Protein AF-A0A2H9LKX8-F1 (afdb_monomer)

Secondary structure (DSSP, 8-state):
--------HHHHHHHHHHHTTS-HHHHHHHHHHHHHHHHHHHHHHHHHHHHHHHS--HHHHHHHHTTT---SSHHHHHHHHHHHHHHHHHHHHHHHHHHHHHHHHT-

Radius of gyration: 19.93 Å; Cα contacts (8 Å, |Δi|>4): 52; chains: 1; bounding box: 42×30×56 Å

Foldseek 3Di:
DDDDDDDPPVVVVVLVVVCVPPDSVVVVLVVLLVVLVVLLVVLVVLQVVLCVLLVAGLVRCCVQPVVVNQDDDPSSVVSNVSSVVNVVSVVVSVVSVVVNVVSVVVD

Mean predicted aligned error: 5.41 Å

Sequence (107 aa):
MTTTIVVPERLKNVLRRLAKGRSLEQCLIEELRGGLKAKASFYRKLLLEYEGKYGMGYEEAAKRFEKGRVGDSYA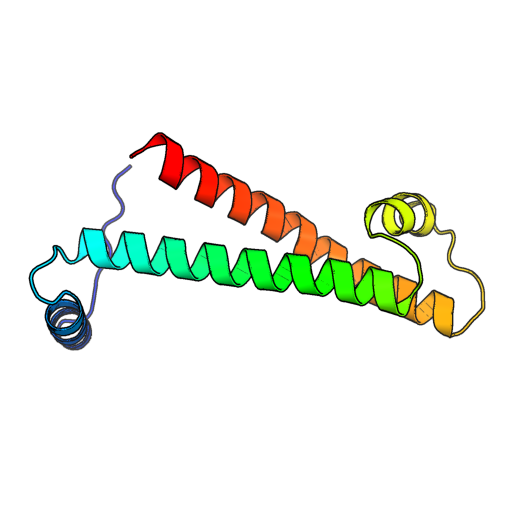EHEAYLDFLFLKGVVKELDEIEEALRTFEEHK

Solvent-accessible surface area (backbone atoms only — not comparable to full-atom values): 6268 Å² total; per-residue (Å²): 137,86,81,86,82,88,68,57,69,71,56,48,57,53,48,52,62,72,31,73,87,53,53,66,65,59,46,51,52,50,51,51,52,49,52,44,52,53,51,45,53,51,49,55,48,52,51,51,51,45,20,71,74,68,77,44,46,66,70,58,46,48,71,36,48,77,71,68,61,65,61,95,48,68,70,41,48,51,51,50,54,54,47,61,57,44,55,57,48,52,59,51,40,54,56,43,52,51,55,53,50,54,61,61,78,75,109

Nearest PDB structures (foldseek):
  1ujw-assembly1_B  TM=5.240E-01  e=5.562E+00  Escherichia coli
  1bg1-assembly1_A  TM=5.503E-01  e=6.600E+00  Mus musculus
  1g73-assembly2_B  TM=2.752E-01  e=2.108E+00  Homo sapiens
  5y05-assembly1_A  TM=2.689E-01  e=9.294E+00  Mycolicibacterium smegmatis MC2 155

Structure (mmCIF, N/CA/C/O backbone):
data_AF-A0A2H9LKX8-F1
#
_entry.id   AF-A0A2H9LKX8-F1
#
loop_
_atom_site.group_PDB
_atom_site.id
_atom_site.type_symbol
_atom_site.label_atom_id
_atom_site.label_alt_id
_atom_site.label_comp_id
_atom_site.label_asym_id
_atom_site.label_entity_id
_ato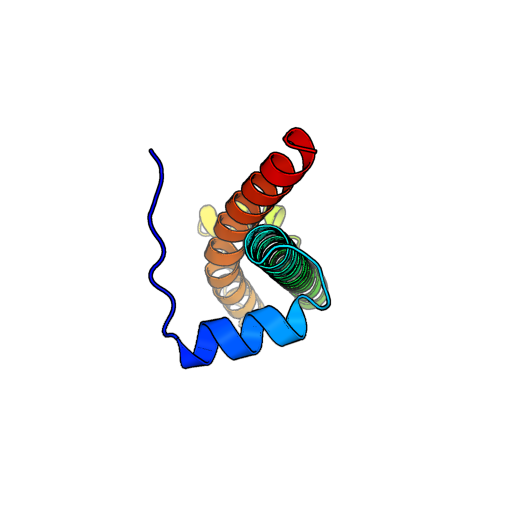m_site.label_seq_id
_atom_site.pdbx_PDB_ins_code
_atom_site.Cartn_x
_atom_site.Cartn_y
_atom_site.Cartn_z
_atom_site.occupancy
_atom_site.B_iso_or_equiv
_atom_site.auth_seq_id
_atom_site.auth_comp_id
_atom_site.auth_asym_id
_atom_site.auth_atom_id
_atom_site.pdbx_PDB_model_num
ATOM 1 N N . MET A 1 1 ? -23.611 11.044 6.063 1.00 49.06 1 MET A N 1
ATOM 2 C CA . MET A 1 1 ? -24.460 9.850 6.279 1.00 49.06 1 MET A CA 1
ATOM 3 C C . MET A 1 1 ? -23.799 8.989 7.341 1.00 49.06 1 MET A C 1
ATOM 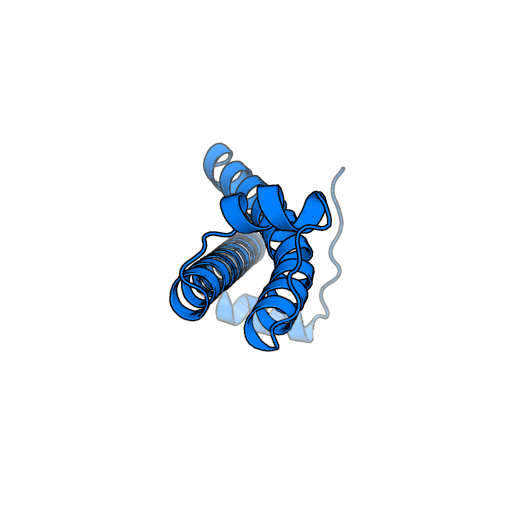5 O O . MET A 1 1 ? -22.586 8.849 7.292 1.00 49.06 1 MET A O 1
ATOM 9 N N . THR A 1 2 ? -24.552 8.458 8.302 1.00 64.38 2 THR A N 1
ATOM 10 C CA . THR A 1 2 ? -24.048 7.499 9.296 1.00 64.38 2 THR A CA 1
ATOM 11 C C . THR A 1 2 ? -24.343 6.078 8.824 1.00 64.38 2 THR A C 1
ATOM 13 O O . THR A 1 2 ? -25.491 5.739 8.547 1.00 64.38 2 THR A O 1
ATOM 16 N N . THR A 1 3 ? -23.308 5.247 8.714 1.00 79.12 3 THR A N 1
ATOM 17 C CA . THR A 1 3 ? -23.450 3.832 8.343 1.00 79.12 3 THR A CA 1
ATOM 18 C C . THR A 1 3 ? -23.565 2.987 9.607 1.00 79.12 3 THR A C 1
ATOM 20 O O . THR A 1 3 ? -22.692 3.041 10.472 1.00 79.12 3 THR A O 1
ATOM 23 N N . THR A 1 4 ? -24.625 2.186 9.729 1.00 81.75 4 THR A N 1
ATOM 24 C CA . THR A 1 4 ? -24.774 1.233 10.839 1.00 81.75 4 THR A CA 1
ATOM 25 C C . THR A 1 4 ? -24.042 -0.066 10.515 1.00 81.75 4 THR A C 1
ATOM 27 O O . THR A 1 4 ? -24.421 -0.783 9.592 1.00 81.75 4 THR A O 1
ATOM 30 N N . ILE A 1 5 ? -23.006 -0.390 11.290 1.00 78.69 5 ILE A N 1
ATOM 31 C CA . ILE A 1 5 ? -22.278 -1.659 11.171 1.00 78.69 5 ILE A CA 1
ATOM 32 C C . ILE A 1 5 ? -22.902 -2.679 12.126 1.00 78.69 5 ILE A C 1
ATOM 34 O O . ILE A 1 5 ? -22.900 -2.488 13.343 1.00 78.69 5 ILE A O 1
ATOM 38 N N . VAL A 1 6 ? -23.417 -3.784 11.583 1.00 84.56 6 VAL A N 1
ATOM 39 C CA . VAL A 1 6 ? -23.953 -4.894 12.381 1.00 84.56 6 VAL A CA 1
ATOM 40 C C . VAL A 1 6 ? -22.835 -5.892 12.668 1.00 84.56 6 VAL A C 1
ATOM 42 O O . VAL A 1 6 ? -22.315 -6.541 11.764 1.00 84.56 6 VAL A O 1
ATOM 45 N N . VAL A 1 7 ? -22.470 -6.024 13.943 1.00 82.06 7 VAL A N 1
ATOM 46 C CA . VAL A 1 7 ? -21.431 -6.953 14.407 1.00 82.06 7 VAL A CA 1
ATOM 47 C C . VAL A 1 7 ? -22.095 -8.132 15.128 1.00 82.06 7 VAL A C 1
ATOM 49 O O . VAL A 1 7 ? -22.835 -7.895 16.085 1.00 82.06 7 VAL A O 1
ATOM 52 N N . PRO A 1 8 ? -21.825 -9.395 14.740 1.00 91.50 8 PRO A N 1
ATOM 53 C CA . PRO A 1 8 ? -22.335 -10.563 15.455 1.00 91.50 8 PRO A CA 1
ATOM 54 C C . PRO A 1 8 ? -21.966 -10.533 16.942 1.00 91.50 8 PRO A C 1
ATOM 56 O O . PRO A 1 8 ? -20.831 -10.207 17.294 1.00 91.50 8 PRO A O 1
ATOM 59 N N . GLU A 1 9 ? -22.882 -10.942 17.824 1.00 89.94 9 GLU A N 1
ATOM 60 C CA . GLU A 1 9 ? -22.705 -10.795 19.280 1.00 89.94 9 GLU A CA 1
ATOM 61 C C . GLU A 1 9 ? -21.432 -11.492 19.796 1.00 89.94 9 GLU A C 1
ATOM 63 O O . GLU A 1 9 ? -20.705 -10.966 20.642 1.00 89.94 9 GLU A O 1
ATOM 68 N N . ARG A 1 10 ? -21.084 -12.646 19.211 1.00 92.19 10 ARG A N 1
ATOM 69 C CA . ARG A 1 10 ? -19.833 -13.352 19.525 1.00 92.19 10 ARG A CA 1
ATOM 70 C C . ARG A 1 10 ? -18.598 -12.512 19.191 1.00 92.19 10 ARG A C 1
ATOM 72 O O . ARG A 1 10 ? -17.674 -12.456 20.000 1.00 92.19 10 ARG A O 1
ATOM 79 N N . LEU A 1 11 ? -18.583 -11.856 18.031 1.00 87.69 11 LEU A N 1
ATOM 80 C CA . LEU A 1 11 ? -17.480 -10.990 17.611 1.00 87.69 11 LEU A CA 1
ATOM 81 C C . LEU A 1 11 ? -17.422 -9.727 18.479 1.00 87.69 11 LEU A C 1
ATOM 83 O O . LEU A 1 11 ? -16.352 -9.368 18.960 1.00 87.69 11 LEU A O 1
ATOM 87 N N . LYS A 1 12 ? -18.569 -9.118 18.789 1.00 85.12 12 LYS A N 1
ATOM 88 C CA . LYS A 1 12 ? -18.670 -7.966 19.697 1.00 85.12 12 LYS A CA 1
ATOM 89 C C . LYS A 1 12 ? -18.065 -8.256 21.075 1.00 85.12 12 LYS A C 1
ATOM 91 O O . LYS A 1 12 ? -17.321 -7.434 21.606 1.00 85.12 12 LYS A O 1
ATOM 96 N N . ASN A 1 13 ? -18.319 -9.441 21.631 1.00 88.31 13 ASN A N 1
ATOM 97 C CA . ASN A 1 13 ? -17.733 -9.868 22.905 1.00 88.31 13 ASN A CA 1
ATOM 98 C C . ASN A 1 13 ? -16.213 -10.061 22.825 1.00 88.31 13 ASN A C 1
ATOM 100 O O . ASN A 1 13 ? -15.499 -9.701 23.760 1.00 88.31 13 ASN A O 1
ATOM 104 N N . VAL A 1 14 ? -15.698 -10.588 21.709 1.00 89.62 14 VAL A N 1
ATOM 105 C CA . VAL A 1 14 ? -14.248 -10.682 21.472 1.00 89.62 14 VAL A CA 1
ATOM 106 C C . VAL A 1 14 ? -13.626 -9.287 21.397 1.00 89.62 14 VAL A C 1
ATOM 108 O O . VAL A 1 14 ? -12.664 -9.018 22.115 1.00 89.62 14 VAL A O 1
ATOM 111 N N . LEU A 1 15 ? -14.206 -8.387 20.600 1.00 85.12 15 LEU A N 1
ATOM 112 C CA . LEU A 1 15 ? -13.692 -7.031 20.415 1.00 85.12 15 LEU A CA 1
ATOM 113 C C . LEU A 1 15 ? -13.727 -6.213 21.714 1.00 85.12 15 LEU A C 1
ATOM 115 O O . LEU A 1 15 ? -12.764 -5.522 22.018 1.00 85.12 15 LEU A O 1
ATOM 119 N N . ARG A 1 16 ? -14.770 -6.353 22.545 1.00 84.38 16 ARG A N 1
ATOM 120 C CA . ARG A 1 16 ? -14.826 -5.723 23.880 1.00 84.38 16 ARG A CA 1
ATOM 121 C C . ARG A 1 16 ? -13.678 -6.161 24.791 1.00 84.38 16 ARG A C 1
ATOM 123 O O . ARG A 1 16 ? -13.133 -5.338 25.521 1.00 84.38 16 ARG A O 1
ATOM 130 N N . ARG A 1 17 ? -13.288 -7.441 24.747 1.00 87.88 17 ARG A N 1
ATOM 131 C CA . ARG A 1 17 ? -12.133 -7.938 25.516 1.00 87.88 17 ARG A CA 1
ATOM 132 C C . ARG A 1 17 ? -10.815 -7.377 24.988 1.00 87.88 17 ARG A C 1
ATOM 134 O O . ARG A 1 17 ? -9.961 -7.004 25.786 1.00 87.88 17 ARG A O 1
ATOM 141 N N . LEU A 1 18 ? -10.665 -7.279 23.666 1.00 84.31 18 LEU A N 1
ATOM 142 C CA . LEU A 1 18 ? -9.496 -6.655 23.032 1.00 84.31 18 LEU A CA 1
ATOM 143 C C . LEU A 1 18 ? -9.413 -5.150 23.317 1.00 84.31 18 LEU A C 1
ATOM 145 O O . LEU A 1 18 ? -8.318 -4.607 23.454 1.00 84.31 18 LEU A O 1
ATOM 149 N N . ALA A 1 19 ? -10.560 -4.490 23.477 1.00 83.38 19 ALA A N 1
ATOM 150 C CA . ALA A 1 19 ? -10.624 -3.064 23.749 1.00 83.38 19 ALA A CA 1
ATOM 151 C C . ALA A 1 19 ? -10.036 -2.671 25.113 1.00 83.38 19 ALA A C 1
ATOM 153 O O . ALA A 1 19 ? -9.603 -1.529 25.266 1.00 83.38 19 ALA A O 1
ATOM 154 N N . LYS A 1 20 ? -9.965 -3.605 26.079 1.00 84.88 20 LYS A N 1
ATOM 155 C CA . LYS A 1 20 ? -9.336 -3.425 27.406 1.00 84.88 20 LYS A CA 1
ATOM 156 C C . LYS A 1 20 ? -9.725 -2.105 28.105 1.00 84.88 20 LYS A C 1
ATOM 158 O O . LYS A 1 20 ? -8.881 -1.444 28.697 1.00 84.88 20 LYS A O 1
ATOM 163 N N . GLY A 1 21 ? -11.001 -1.721 28.025 1.00 80.19 21 GLY A N 1
ATOM 164 C CA . GLY A 1 21 ? -11.532 -0.498 28.650 1.00 80.19 21 GLY A CA 1
ATOM 165 C C . GLY A 1 21 ? -11.694 0.708 27.714 1.00 80.19 21 GLY A C 1
ATOM 166 O O . GLY A 1 21 ? -12.248 1.716 28.139 1.00 80.19 21 GLY A O 1
ATOM 167 N N . ARG A 1 22 ? -11.277 0.609 26.446 1.00 84.06 22 ARG A N 1
ATOM 168 C CA . ARG A 1 22 ? -11.551 1.610 25.396 1.00 84.06 22 ARG A CA 1
ATOM 169 C C . ARG A 1 22 ? -12.926 1.402 24.759 1.00 84.06 22 ARG A C 1
ATOM 171 O O . ARG A 1 22 ? -13.508 0.318 24.876 1.00 84.06 22 ARG A O 1
ATOM 178 N N . SER A 1 23 ? -13.443 2.418 24.062 1.00 86.75 23 SER A N 1
ATOM 179 C CA . SER A 1 23 ? -14.671 2.242 23.280 1.00 86.75 23 SER A CA 1
ATOM 180 C C . SER A 1 23 ? -14.412 1.333 22.072 1.00 86.75 23 SER A C 1
ATOM 182 O O . SER A 1 23 ? -13.315 1.298 21.514 1.00 86.75 23 SER A O 1
ATOM 184 N N . LEU A 1 24 ? -15.433 0.577 21.655 1.00 83.88 24 LEU A N 1
ATOM 185 C CA . LEU A 1 24 ? -15.325 -0.296 20.484 1.00 83.88 24 LEU A CA 1
ATOM 186 C C . LEU A 1 24 ? -14.999 0.507 19.214 1.00 83.88 24 LEU A C 1
ATOM 188 O O . LEU A 1 24 ? -14.225 0.051 18.381 1.00 83.88 24 LEU A O 1
ATOM 192 N N . GLU A 1 25 ? -15.561 1.708 19.102 1.00 84.06 25 GLU A N 1
ATOM 193 C CA . GLU A 1 25 ? -15.316 2.645 18.003 1.00 84.06 25 GLU A CA 1
ATOM 194 C C . GLU A 1 25 ? -13.854 3.091 17.960 1.00 84.06 25 GLU A C 1
ATOM 196 O O . GLU A 1 25 ? -13.233 3.022 16.904 1.00 84.06 25 GLU A O 1
ATOM 201 N N . GLN A 1 26 ? -13.276 3.464 19.109 1.00 83.69 26 GLN A N 1
ATOM 202 C CA . GLN A 1 26 ? -11.858 3.821 19.209 1.00 83.69 26 GLN A CA 1
ATOM 203 C C . GLN A 1 26 ? -10.965 2.667 18.752 1.00 83.69 26 GLN A C 1
ATOM 205 O O . GLN A 1 26 ? -10.049 2.876 17.963 1.00 83.69 26 GLN A O 1
ATOM 210 N N . CYS A 1 27 ? -11.261 1.438 19.185 1.00 86.56 27 CYS A N 1
ATOM 211 C CA . CYS A 1 27 ? -10.501 0.272 18.745 1.00 86.56 27 CYS A CA 1
ATOM 212 C C . CYS A 1 27 ? -10.623 0.032 17.240 1.00 86.56 27 CYS A C 1
ATOM 214 O O . CYS A 1 27 ? -9.616 -0.207 16.590 1.00 86.56 27 CYS A O 1
ATOM 216 N N . LEU A 1 28 ? -11.823 0.129 16.666 1.00 85.75 28 LEU A N 1
ATOM 217 C CA . LEU A 1 28 ? -12.010 -0.054 15.225 1.00 85.75 28 LEU A CA 1
ATOM 218 C C . LEU A 1 28 ? -11.273 1.013 14.406 1.00 85.75 28 LEU A C 1
ATOM 220 O O . LEU A 1 28 ? -10.667 0.680 13.391 1.00 85.75 28 LEU A O 1
ATOM 224 N N . ILE A 1 29 ? -11.286 2.269 14.858 1.00 87.75 29 ILE A N 1
ATOM 225 C CA . ILE A 1 29 ? -10.543 3.367 14.226 1.00 87.75 29 ILE A CA 1
ATOM 226 C C . ILE A 1 29 ? -9.034 3.099 14.267 1.00 87.75 29 ILE A C 1
ATOM 228 O O . ILE A 1 29 ? -8.350 3.257 13.256 1.00 87.75 29 ILE A O 1
ATOM 232 N N . GLU A 1 30 ? -8.502 2.675 15.414 1.00 87.56 30 GLU A N 1
ATOM 233 C CA . GLU A 1 30 ? -7.079 2.362 15.558 1.00 87.56 30 GLU A CA 1
ATOM 234 C C . GLU A 1 30 ? -6.648 1.170 14.700 1.00 87.56 30 GLU A C 1
ATOM 236 O O . GLU A 1 30 ? -5.621 1.258 14.028 1.00 87.56 30 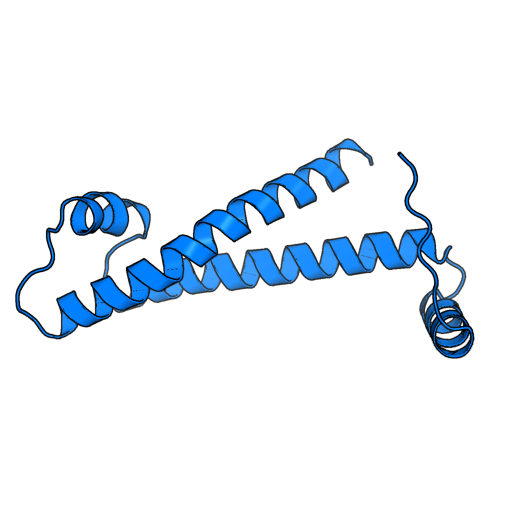GLU A O 1
ATOM 241 N N . GLU A 1 31 ? -7.429 0.086 14.687 1.00 89.19 31 GLU A N 1
ATOM 242 C CA . GLU A 1 31 ? -7.156 -1.098 13.865 1.00 89.19 31 GLU A CA 1
ATOM 243 C C . GLU A 1 31 ? -7.213 -0.757 12.372 1.00 89.19 31 GLU A C 1
ATOM 245 O O . GLU A 1 31 ? -6.325 -1.144 11.612 1.00 89.19 31 GLU A O 1
ATOM 250 N N . LEU A 1 32 ? -8.201 0.040 11.946 1.00 91.62 32 LEU A N 1
ATOM 251 C CA . LEU A 1 32 ? -8.296 0.520 10.568 1.00 91.62 32 LEU A CA 1
ATOM 252 C C . LEU A 1 32 ? -7.075 1.371 10.197 1.00 91.62 32 LEU A C 1
ATOM 254 O O . LEU A 1 32 ? -6.435 1.123 9.175 1.00 91.62 32 LEU A O 1
ATOM 258 N N . ARG A 1 33 ? -6.687 2.326 11.051 1.00 93.31 33 ARG A N 1
ATOM 259 C CA . ARG A 1 33 ? -5.488 3.150 10.840 1.00 93.31 33 ARG A CA 1
ATOM 260 C C . ARG A 1 33 ? -4.216 2.300 10.797 1.00 93.31 33 ARG A C 1
ATOM 262 O O . ARG A 1 33 ? -3.347 2.548 9.963 1.00 93.31 33 ARG A O 1
ATOM 269 N N . GLY A 1 34 ? -4.090 1.314 11.683 1.00 94.44 34 GLY A N 1
ATOM 270 C CA . GLY A 1 34 ? -2.965 0.380 11.723 1.00 94.44 34 GLY A CA 1
ATOM 271 C C . GLY A 1 34 ? -2.863 -0.451 10.446 1.00 94.44 34 GLY A C 1
ATOM 272 O O . GLY A 1 34 ? -1.793 -0.511 9.839 1.00 94.44 34 GLY A O 1
ATOM 273 N N . GLY A 1 35 ? -3.986 -1.010 9.992 1.00 96.44 35 GLY A N 1
ATOM 274 C CA . GLY A 1 35 ? -4.076 -1.767 8.745 1.00 96.44 35 GLY A CA 1
ATOM 275 C C . GLY A 1 35 ? -3.705 -0.933 7.520 1.00 96.44 35 GLY A C 1
ATOM 276 O O . GLY A 1 35 ? -2.890 -1.368 6.707 1.00 96.44 35 GLY A O 1
ATOM 277 N N . LEU A 1 36 ? -4.219 0.297 7.424 1.00 97.50 36 LEU A N 1
ATOM 278 C CA . LEU A 1 36 ? -3.875 1.229 6.346 1.00 97.50 36 LEU A CA 1
ATOM 279 C C . LEU A 1 36 ? -2.378 1.572 6.344 1.00 97.50 36 LEU A C 1
ATOM 281 O O . LEU A 1 36 ? -1.739 1.516 5.296 1.00 97.50 36 LEU A O 1
ATOM 285 N N . LYS A 1 37 ? -1.775 1.842 7.510 1.00 97.38 37 LYS A N 1
ATOM 286 C CA . LYS A 1 37 ? -0.325 2.088 7.617 1.00 97.38 37 LYS A CA 1
ATOM 287 C C . LYS A 1 37 ? 0.509 0.881 7.197 1.00 97.38 37 LYS A C 1
ATOM 289 O O . LYS A 1 37 ? 1.491 1.045 6.474 1.00 97.38 37 LYS A O 1
ATOM 294 N N . ALA A 1 38 ? 0.132 -0.317 7.641 1.00 97.88 38 ALA A N 1
ATOM 295 C CA . ALA A 1 38 ? 0.827 -1.546 7.273 1.00 97.88 38 ALA A CA 1
ATOM 296 C C . ALA A 1 38 ? 0.761 -1.783 5.757 1.00 97.88 38 ALA A C 1
ATOM 298 O O . ALA A 1 38 ? 1.779 -2.079 5.132 1.00 97.88 38 ALA A O 1
ATOM 299 N N . LYS A 1 39 ? -0.414 -1.571 5.156 1.00 97.69 39 LYS A N 1
ATOM 300 C CA . LYS A 1 39 ? -0.620 -1.707 3.714 1.00 97.69 39 LYS A CA 1
ATOM 301 C C . LYS A 1 39 ? 0.168 -0.669 2.910 1.00 97.69 39 LYS A C 1
ATOM 303 O O . LYS A 1 39 ? 0.869 -1.046 1.977 1.00 97.69 39 LYS A O 1
ATOM 308 N N . ALA A 1 40 ? 0.154 0.600 3.326 1.00 98.06 40 ALA A N 1
ATOM 309 C CA . ALA A 1 40 ? 0.976 1.645 2.712 1.00 98.06 40 ALA A CA 1
ATOM 310 C C . ALA A 1 40 ? 2.473 1.306 2.775 1.00 98.06 40 ALA A C 1
ATOM 312 O O . ALA A 1 40 ? 3.193 1.428 1.786 1.00 98.06 40 ALA A O 1
ATOM 313 N N . SER A 1 41 ? 2.949 0.831 3.932 1.00 98.12 41 SER A N 1
ATOM 314 C CA . SER A 1 41 ? 4.342 0.410 4.099 1.00 98.12 41 SER A CA 1
ATOM 315 C C . SER A 1 41 ? 4.706 -0.756 3.181 1.00 98.12 41 SER A C 1
ATOM 317 O O . SER A 1 41 ? 5.799 -0.768 2.619 1.00 98.12 41 SER A O 1
ATOM 319 N N . PHE A 1 42 ? 3.810 -1.732 3.028 1.00 98.00 42 PHE A N 1
ATOM 320 C CA . PHE A 1 42 ? 4.005 -2.858 2.120 1.00 98.00 42 PHE A CA 1
ATOM 321 C C . PHE A 1 42 ? 4.103 -2.387 0.662 1.00 98.00 42 PHE A C 1
ATOM 323 O O . PHE A 1 42 ? 5.041 -2.760 -0.035 1.00 98.00 42 PHE A O 1
ATOM 330 N N . TYR A 1 43 ? 3.210 -1.499 0.222 1.00 98.19 43 TYR A N 1
ATOM 331 C CA . TYR A 1 43 ? 3.221 -0.958 -1.142 1.00 98.19 43 TYR A CA 1
ATO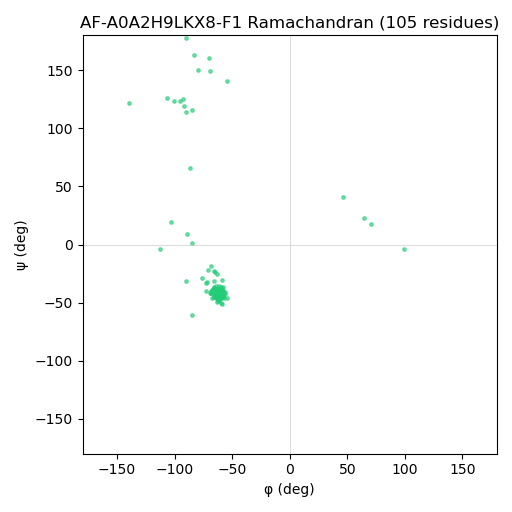M 332 C C . TYR A 1 43 ? 4.464 -0.130 -1.451 1.00 98.19 43 TYR A C 1
ATOM 334 O O . TYR A 1 43 ? 5.082 -0.320 -2.495 1.00 98.19 43 TYR A O 1
ATOM 342 N N . ARG A 1 44 ? 4.917 0.704 -0.511 1.00 97.94 44 ARG A N 1
ATOM 343 C CA . ARG A 1 44 ? 6.198 1.413 -0.648 1.00 97.94 44 ARG A CA 1
ATOM 344 C C . ARG A 1 44 ? 7.379 0.453 -0.770 1.00 97.94 44 ARG A C 1
ATOM 346 O O . ARG A 1 44 ? 8.292 0.710 -1.546 1.00 97.94 44 ARG A O 1
ATOM 353 N N . LYS A 1 45 ? 7.352 -0.674 -0.050 1.00 98.19 45 LYS A N 1
ATOM 354 C CA . LYS A 1 45 ? 8.385 -1.707 -0.177 1.00 98.19 45 LYS A CA 1
ATOM 355 C C . LYS A 1 45 ? 8.390 -2.338 -1.570 1.00 98.19 45 LYS A C 1
ATOM 357 O O . LYS A 1 45 ? 9.466 -2.507 -2.124 1.00 98.19 45 LYS A O 1
ATOM 362 N N . LEU A 1 46 ? 7.223 -2.620 -2.152 1.00 97.88 46 LEU A N 1
ATOM 363 C CA . LEU A 1 46 ? 7.129 -3.146 -3.521 1.00 97.88 46 LEU A CA 1
ATOM 364 C C . LEU A 1 46 ? 7.739 -2.187 -4.554 1.00 97.88 46 LEU A C 1
ATOM 366 O O . LEU A 1 46 ? 8.429 -2.632 -5.467 1.00 97.88 46 LEU A O 1
ATOM 370 N N . LEU A 1 47 ? 7.536 -0.875 -4.390 1.00 97.81 47 LEU A N 1
ATOM 371 C CA . LEU A 1 47 ? 8.148 0.136 -5.262 1.00 97.81 47 LEU A CA 1
ATOM 372 C C . LEU A 1 47 ? 9.681 0.131 -5.154 1.00 97.81 47 LEU A C 1
ATOM 374 O O . LEU A 1 47 ? 10.365 0.172 -6.174 1.00 97.81 47 LEU A O 1
ATOM 378 N N . LEU A 1 48 ? 10.217 0.019 -3.935 1.00 97.69 48 LEU A N 1
ATOM 379 C CA . LEU A 1 48 ? 11.663 -0.082 -3.702 1.00 97.69 48 LEU A CA 1
ATOM 380 C C . LEU A 1 48 ? 12.251 -1.397 -4.228 1.00 97.69 48 LEU A C 1
ATOM 382 O O . LEU A 1 48 ? 13.353 -1.408 -4.768 1.00 97.69 48 LEU A O 1
ATOM 386 N N . GLU A 1 49 ? 11.536 -2.511 -4.074 1.00 97.94 49 GLU A N 1
ATOM 387 C CA . GLU A 1 49 ? 11.953 -3.813 -4.605 1.00 97.94 49 GLU A CA 1
ATOM 388 C C . GLU A 1 49 ? 12.007 -3.795 -6.136 1.00 97.94 49 GLU A C 1
ATOM 390 O O . GLU A 1 49 ? 12.955 -4.320 -6.719 1.00 97.94 49 GLU A O 1
ATOM 395 N N . TYR A 1 50 ? 11.045 -3.139 -6.786 1.00 97.81 50 TYR A N 1
ATOM 396 C CA . TYR A 1 50 ? 11.059 -2.924 -8.230 1.00 97.81 50 TYR A CA 1
ATOM 397 C C . TYR A 1 50 ? 12.254 -2.076 -8.677 1.00 97.81 50 TYR A C 1
ATOM 399 O O . TYR A 1 50 ? 12.986 -2.476 -9.583 1.00 97.81 50 TYR A O 1
ATOM 407 N N . GLU A 1 51 ? 12.497 -0.948 -8.005 1.00 97.75 51 GLU A N 1
ATOM 408 C CA . GLU A 1 51 ? 13.644 -0.084 -8.294 1.00 97.75 51 GLU A CA 1
ATOM 409 C C . GLU A 1 51 ? 14.970 -0.828 -8.105 1.00 97.75 51 GLU A C 1
ATOM 411 O O . GLU A 1 51 ? 15.840 -0.769 -8.971 1.00 97.75 51 GLU A O 1
ATOM 416 N N . GLY A 1 52 ? 15.106 -1.604 -7.028 1.00 97.56 52 GLY A N 1
ATOM 417 C CA . GLY A 1 52 ? 16.291 -2.421 -6.782 1.00 97.56 52 GLY A CA 1
ATOM 418 C C . GLY A 1 52 ? 16.487 -3.542 -7.807 1.00 97.56 52 GLY A C 1
ATOM 419 O O . GLY A 1 52 ? 17.622 -3.830 -8.181 1.00 97.56 52 GLY A O 1
ATOM 420 N N . LYS A 1 53 ? 15.400 -4.167 -8.281 1.00 97.12 53 LYS A N 1
ATOM 421 C CA . LYS A 1 53 ? 15.449 -5.272 -9.253 1.00 97.12 53 LYS A CA 1
ATOM 422 C C . LYS A 1 53 ? 15.813 -4.795 -10.660 1.00 97.12 53 LYS A C 1
ATOM 424 O O . LYS A 1 53 ? 16.574 -5.475 -11.345 1.00 97.12 53 LYS A O 1
ATOM 429 N N . TYR A 1 54 ? 15.280 -3.651 -11.088 1.00 95.62 54 TYR A N 1
ATOM 430 C CA . TYR A 1 54 ? 15.396 -3.181 -12.474 1.00 95.62 54 TYR A CA 1
ATOM 431 C C . TYR A 1 54 ? 16.254 -1.924 -12.650 1.00 95.62 54 TYR A C 1
ATOM 433 O O . TYR A 1 54 ? 16.466 -1.491 -13.782 1.00 95.62 54 TYR A O 1
ATOM 441 N N . GLY A 1 55 ? 16.742 -1.327 -11.560 1.00 95.31 55 GLY A N 1
ATOM 442 C CA . GLY A 1 55 ? 17.500 -0.073 -11.590 1.00 95.31 55 GLY A CA 1
ATOM 443 C C . GLY A 1 55 ? 16.678 1.117 -12.091 1.00 95.31 55 GLY A C 1
ATOM 444 O O . GLY A 1 55 ? 17.248 2.070 -12.613 1.00 95.31 55 GLY A O 1
ATOM 445 N N . MET A 1 56 ? 15.349 1.033 -11.992 1.00 95.19 56 MET A N 1
ATOM 446 C CA . MET A 1 56 ? 14.401 1.981 -12.573 1.00 9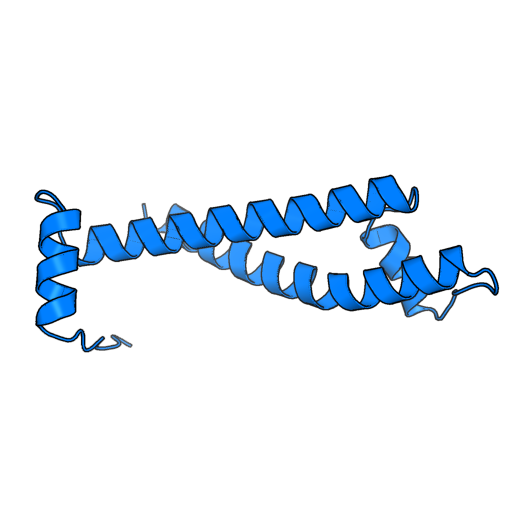5.19 56 MET A CA 1
ATOM 447 C C . MET A 1 56 ? 13.257 2.230 -11.595 1.00 95.19 56 MET A C 1
ATOM 449 O O . MET A 1 56 ? 12.545 1.300 -11.223 1.00 95.19 56 MET A O 1
ATOM 453 N N . GLY A 1 57 ? 13.043 3.487 -11.208 1.00 95.44 57 GLY A N 1
ATOM 454 C CA . GLY A 1 57 ? 11.915 3.861 -10.353 1.00 95.44 57 GLY A CA 1
ATOM 455 C C . GLY A 1 57 ? 10.566 3.762 -11.078 1.00 95.44 57 GLY A C 1
ATOM 456 O O . GLY A 1 57 ? 10.496 3.805 -12.309 1.00 95.44 57 GLY A O 1
ATOM 457 N N . TYR A 1 58 ? 9.464 3.691 -10.324 1.00 96.25 58 TYR A N 1
ATOM 458 C CA . TYR A 1 58 ? 8.116 3.587 -10.904 1.00 96.25 58 TYR A CA 1
ATOM 459 C C . TYR A 1 58 ? 7.772 4.748 -11.852 1.00 96.25 58 TYR A C 1
ATOM 461 O O . TYR A 1 58 ? 7.236 4.517 -12.931 1.00 96.25 58 TYR A O 1
ATOM 469 N N . GLU A 1 59 ? 8.095 5.996 -11.497 1.00 95.56 59 GLU A N 1
ATOM 470 C CA . GLU A 1 59 ? 7.796 7.150 -12.360 1.00 95.56 59 GLU A CA 1
ATOM 471 C C . GLU A 1 59 ? 8.557 7.107 -13.690 1.00 95.56 59 GLU A C 1
ATOM 473 O O . GLU A 1 59 ? 8.046 7.526 -14.732 1.00 95.56 59 GLU A O 1
ATOM 478 N N . GLU A 1 60 ? 9.794 6.612 -13.659 1.00 95.12 60 GLU A N 1
ATOM 479 C CA . GLU A 1 60 ? 10.597 6.408 -14.858 1.00 95.12 60 GLU A CA 1
ATOM 480 C C . GLU A 1 60 ? 9.992 5.298 -15.724 1.00 95.12 60 GLU A C 1
ATOM 482 O O . GLU A 1 60 ? 9.778 5.499 -16.925 1.00 95.12 60 GLU A O 1
ATOM 487 N N . ALA A 1 61 ? 9.620 4.178 -15.098 1.00 95.31 61 ALA A N 1
ATOM 488 C CA . ALA A 1 61 ? 8.922 3.080 -15.752 1.00 95.31 61 ALA A CA 1
ATOM 489 C C . ALA A 1 61 ? 7.605 3.543 -16.388 1.00 95.31 61 ALA A C 1
ATOM 491 O O . ALA A 1 61 ? 7.361 3.241 -17.552 1.00 95.31 61 ALA A O 1
ATOM 492 N N . ALA A 1 62 ? 6.804 4.359 -15.697 1.00 95.88 62 ALA A N 1
ATOM 493 C CA . ALA A 1 62 ? 5.571 4.928 -16.235 1.00 95.88 62 ALA A CA 1
ATOM 494 C C . ALA A 1 62 ? 5.840 5.779 -17.487 1.00 95.88 62 ALA A C 1
ATOM 496 O O . ALA A 1 62 ? 5.270 5.531 -18.550 1.00 95.88 62 ALA A O 1
ATOM 497 N N . LYS A 1 63 ? 6.794 6.720 -17.421 1.00 95.06 63 LYS A N 1
AT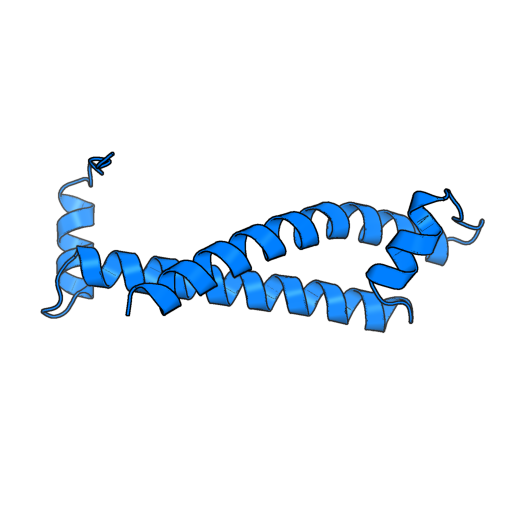OM 498 C CA . LYS A 1 63 ? 7.171 7.571 -18.568 1.00 95.06 63 LYS A CA 1
ATOM 499 C C . LYS A 1 63 ? 7.643 6.766 -19.781 1.00 95.06 63 LYS A C 1
ATOM 501 O O . LYS A 1 63 ? 7.484 7.237 -20.915 1.00 95.06 63 LYS A O 1
ATOM 506 N N . ARG A 1 64 ? 8.257 5.602 -19.554 1.00 94.00 64 ARG A N 1
ATOM 507 C CA . ARG A 1 64 ? 8.787 4.712 -20.590 1.00 94.00 64 ARG A CA 1
ATOM 508 C C . ARG A 1 64 ? 7.708 3.775 -21.139 1.00 94.00 64 ARG A C 1
ATOM 510 O O . ARG A 1 64 ? 7.410 3.812 -22.334 1.00 94.00 64 ARG A O 1
ATOM 517 N N . PHE A 1 65 ? 7.122 2.950 -20.284 1.00 94.81 65 PHE A N 1
ATOM 518 C CA . PHE A 1 65 ? 6.243 1.849 -20.663 1.00 94.81 65 PHE A CA 1
ATOM 519 C C . PHE A 1 65 ? 4.842 2.292 -21.076 1.00 94.81 65 PHE A C 1
ATOM 521 O O . PHE A 1 65 ? 4.263 1.673 -21.964 1.00 94.81 65 PHE A O 1
ATOM 528 N N . GLU A 1 66 ? 4.321 3.407 -20.556 1.00 92.38 66 GLU A N 1
ATOM 529 C CA . GLU A 1 66 ? 3.037 3.948 -21.035 1.00 92.38 66 GLU A CA 1
ATOM 530 C C . GLU A 1 66 ? 3.122 4.486 -22.468 1.00 92.38 66 GLU A C 1
ATOM 532 O O . GLU A 1 66 ? 2.113 4.596 -23.157 1.00 92.38 66 GLU A O 1
ATOM 537 N N . LYS A 1 67 ? 4.338 4.756 -22.956 1.00 92.50 67 LYS A N 1
ATOM 538 C CA . LYS A 1 67 ? 4.606 5.105 -24.359 1.00 92.50 67 LYS A CA 1
ATOM 539 C C . LYS A 1 67 ? 4.883 3.879 -25.235 1.00 92.50 67 LYS A C 1
ATOM 541 O O . LYS A 1 67 ? 5.351 4.044 -26.359 1.00 92.50 67 LYS A O 1
ATOM 546 N N . GLY A 1 68 ? 4.674 2.666 -24.715 1.00 86.62 68 GLY A N 1
ATOM 547 C CA . GLY A 1 68 ? 4.936 1.410 -25.421 1.00 86.62 68 GLY A CA 1
ATOM 548 C C . GLY A 1 68 ? 6.421 1.092 -25.616 1.00 86.62 68 GLY A C 1
ATOM 549 O O . GLY A 1 68 ? 6.759 0.281 -26.470 1.00 86.62 68 GLY A O 1
ATOM 550 N N . ARG A 1 69 ? 7.330 1.728 -24.862 1.00 86.94 69 ARG A N 1
ATOM 551 C CA . ARG A 1 69 ? 8.785 1.527 -25.006 1.00 86.94 69 ARG A CA 1
ATOM 552 C C . ARG A 1 69 ? 9.282 0.349 -24.169 1.00 86.94 69 ARG A C 1
ATOM 554 O O . ARG A 1 69 ? 10.053 0.533 -23.224 1.00 86.94 69 ARG A O 1
ATOM 561 N N . VAL A 1 70 ? 8.832 -0.844 -24.530 1.00 90.00 70 VAL A N 1
ATOM 562 C CA . VAL A 1 70 ? 9.349 -2.121 -24.026 1.00 90.00 70 VAL A CA 1
ATOM 563 C C . VAL A 1 70 ? 10.288 -2.660 -25.099 1.00 90.00 70 VAL A C 1
ATOM 565 O O . VAL A 1 70 ? 9.890 -2.736 -26.256 1.00 90.00 70 VAL A O 1
ATOM 568 N N . GLY A 1 71 ? 11.545 -2.931 -24.770 1.00 86.00 71 GLY A N 1
ATOM 569 C CA . GLY A 1 71 ? 12.472 -3.554 -25.711 1.00 86.00 71 GLY A CA 1
ATOM 570 C C . GLY A 1 71 ? 12.435 -5.074 -25.613 1.00 86.00 71 GLY A C 1
ATOM 571 O O . GLY A 1 71 ? 11.734 -5.666 -24.793 1.00 86.00 71 GLY A O 1
ATOM 572 N N . ASP A 1 72 ? 13.217 -5.715 -26.474 1.00 90.50 72 ASP A N 1
ATOM 573 C CA . ASP A 1 72 ? 13.026 -7.129 -26.817 1.00 90.50 72 ASP A CA 1
ATOM 574 C C . ASP A 1 72 ? 13.687 -8.113 -25.843 1.00 90.50 72 ASP A C 1
ATOM 576 O O . ASP A 1 72 ? 13.643 -9.328 -26.040 1.00 90.50 72 ASP A O 1
ATOM 580 N N . SER A 1 73 ? 14.327 -7.615 -24.782 1.00 92.81 73 SER A N 1
ATOM 581 C CA . SER A 1 73 ? 14.962 -8.491 -23.801 1.00 92.81 73 SER A CA 1
ATOM 582 C C . SER A 1 73 ? 13.938 -9.077 -22.827 1.00 92.81 73 SER A C 1
ATOM 584 O O . SER A 1 73 ? 12.944 -8.439 -22.472 1.00 92.81 73 SER A O 1
ATOM 586 N N . TYR A 1 74 ? 14.232 -10.283 -22.339 1.00 91.69 74 TYR A N 1
ATOM 587 C CA . TYR A 1 74 ? 13.448 -10.937 -21.291 1.00 91.69 74 TYR A CA 1
ATOM 588 C C . TYR A 1 74 ? 13.313 -10.053 -20.041 1.00 91.69 74 TYR A C 1
ATOM 590 O O . TYR A 1 74 ? 12.211 -9.862 -19.536 1.00 91.69 74 TYR A O 1
ATOM 598 N N . ALA A 1 75 ? 14.418 -9.448 -19.593 1.00 92.06 75 ALA A N 1
ATOM 599 C CA . ALA A 1 75 ? 14.432 -8.583 -18.415 1.00 92.06 75 ALA A CA 1
ATOM 600 C C . ALA A 1 75 ? 13.526 -7.350 -18.578 1.00 92.06 75 ALA A C 1
ATOM 602 O O . ALA A 1 75 ? 12.873 -6.931 -17.627 1.00 92.06 75 ALA A O 1
ATOM 603 N N . GLU A 1 76 ? 13.445 -6.785 -19.786 1.00 92.62 76 GLU A N 1
ATOM 604 C CA . GLU A 1 76 ? 12.554 -5.654 -20.053 1.00 92.62 76 GLU A CA 1
ATOM 605 C C . GLU A 1 76 ? 11.078 -6.059 -20.102 1.00 92.62 76 GLU A C 1
ATOM 607 O O . GLU A 1 76 ? 10.223 -5.290 -19.662 1.00 92.62 76 GLU A O 1
ATOM 612 N N . HIS A 1 77 ? 10.772 -7.272 -20.566 1.00 94.31 77 HIS A N 1
ATOM 613 C CA . HIS A 1 77 ? 9.416 -7.815 -20.497 1.00 94.31 77 HIS A CA 1
ATOM 614 C C . HIS A 1 77 ? 8.990 -8.100 -19.052 1.00 94.31 77 HIS A C 1
ATOM 616 O O . HIS A 1 77 ? 7.867 -7.768 -18.679 1.00 94.31 77 HIS A O 1
ATOM 622 N N . GLU A 1 78 ? 9.876 -8.652 -18.218 1.00 96.31 78 GLU A N 1
ATOM 623 C CA . GLU A 1 78 ? 9.596 -8.823 -16.786 1.00 96.31 78 GLU A CA 1
ATOM 624 C C . GLU A 1 78 ? 9.375 -7.478 -16.086 1.00 96.31 78 GLU A C 1
ATOM 626 O O . GLU A 1 78 ? 8.392 -7.322 -15.361 1.00 96.31 78 GLU A O 1
ATOM 631 N N . ALA A 1 79 ? 10.222 -6.479 -16.362 1.00 96.12 79 ALA A N 1
ATOM 632 C CA . ALA A 1 79 ? 10.047 -5.128 -15.832 1.00 96.12 79 ALA A CA 1
ATOM 633 C C . ALA A 1 79 ? 8.694 -4.529 -16.237 1.00 96.12 79 ALA A C 1
ATOM 635 O O . ALA A 1 79 ? 8.011 -3.915 -15.419 1.00 96.12 79 ALA A O 1
ATOM 636 N N . TYR A 1 80 ? 8.268 -4.741 -17.484 1.00 96.38 80 TYR A N 1
ATOM 637 C CA . TYR A 1 80 ? 6.970 -4.279 -17.960 1.00 96.38 80 TYR A CA 1
ATOM 638 C C . TYR A 1 80 ? 5.794 -4.959 -17.241 1.00 96.38 80 TYR A C 1
ATOM 640 O O . TYR A 1 80 ? 4.846 -4.281 -16.843 1.00 96.38 80 TYR A O 1
ATOM 648 N N . LEU A 1 81 ? 5.847 -6.278 -17.041 1.00 95.69 81 LEU A N 1
ATOM 649 C CA . LEU A 1 81 ? 4.800 -7.014 -16.325 1.00 95.69 81 LEU A CA 1
ATOM 650 C C . LEU A 1 81 ? 4.707 -6.584 -14.855 1.00 95.69 81 LEU A C 1
ATOM 652 O O . LEU A 1 81 ? 3.606 -6.315 -14.366 1.00 95.69 81 LEU A O 1
ATOM 656 N N . ASP A 1 82 ? 5.848 -6.446 -14.179 1.00 97.06 82 ASP A N 1
ATOM 657 C CA . ASP A 1 82 ? 5.897 -5.963 -12.798 1.00 97.06 82 ASP A CA 1
ATOM 658 C C . ASP A 1 82 ? 5.382 -4.512 -12.710 1.00 97.06 82 ASP A C 1
ATOM 660 O O . ASP A 1 82 ? 4.619 -4.175 -11.803 1.00 97.06 82 ASP A O 1
ATOM 664 N N . PHE A 1 83 ? 5.693 -3.662 -13.695 1.00 97.12 83 PHE A N 1
ATOM 665 C CA . PHE A 1 83 ? 5.131 -2.313 -13.799 1.00 97.12 83 PHE A CA 1
ATOM 666 C C . PHE A 1 83 ? 3.598 -2.320 -13.916 1.00 97.12 83 PHE A C 1
ATOM 668 O O . PHE A 1 83 ? 2.930 -1.542 -13.231 1.00 97.12 83 PHE A O 1
ATOM 675 N N . LEU A 1 84 ? 3.017 -3.194 -14.748 1.00 95.62 84 LEU A N 1
ATOM 676 C CA . LEU A 1 84 ? 1.559 -3.291 -14.893 1.00 95.62 84 LEU A CA 1
ATOM 677 C C . LEU A 1 84 ? 0.875 -3.653 -13.571 1.00 95.62 84 LEU A C 1
ATOM 679 O O . LEU A 1 84 ? -0.177 -3.095 -13.256 1.00 95.62 84 LEU A O 1
ATOM 683 N N . PHE A 1 85 ? 1.484 -4.538 -12.781 1.00 96.06 85 PHE A N 1
ATOM 684 C CA . PHE A 1 85 ? 1.026 -4.829 -11.425 1.00 96.06 85 PHE A CA 1
ATOM 685 C C . PHE A 1 85 ? 1.134 -3.591 -10.518 1.00 96.06 85 PHE A C 1
ATOM 687 O O . PHE A 1 85 ? 0.165 -3.225 -9.844 1.00 96.06 85 PHE A O 1
ATOM 694 N N . LEU A 1 86 ? 2.271 -2.889 -10.553 1.00 97.25 86 LEU A N 1
ATOM 695 C CA . LEU A 1 86 ? 2.497 -1.698 -9.731 1.00 97.25 86 LEU A CA 1
ATOM 696 C C . LEU A 1 86 ? 1.552 -0.536 -10.045 1.00 97.25 86 LEU A C 1
ATOM 698 O O . LEU A 1 86 ? 1.262 0.249 -9.145 1.00 97.25 86 LEU A O 1
ATOM 702 N N . LYS A 1 87 ? 1.001 -0.436 -11.261 1.00 95.81 87 LYS A N 1
ATOM 703 C CA . LYS A 1 87 ? -0.033 0.571 -11.561 1.00 95.81 87 LYS A CA 1
ATOM 704 C C . LYS A 1 87 ? -1.237 0.469 -10.623 1.00 95.81 87 LYS A C 1
ATOM 706 O O . LYS A 1 87 ? -1.764 1.491 -10.187 1.00 95.81 87 LYS A O 1
ATOM 711 N N . GLY A 1 88 ? -1.673 -0.753 -10.308 1.00 95.00 88 GLY A N 1
ATOM 712 C CA . GLY A 1 88 ? -2.750 -0.978 -9.342 1.00 95.00 88 GLY A CA 1
ATOM 713 C C . GLY A 1 88 ? -2.328 -0.609 -7.920 1.00 95.00 88 GLY A C 1
ATOM 714 O O . GLY A 1 88 ? -3.081 0.043 -7.202 1.00 95.00 88 GLY A O 1
ATOM 715 N N . VAL A 1 89 ? -1.095 -0.968 -7.554 1.00 96.62 89 VAL A N 1
ATOM 716 C CA . VAL A 1 89 ? -0.500 -0.680 -6.240 1.00 96.62 89 VAL A CA 1
ATOM 717 C C . VAL A 1 89 ? -0.418 0.823 -5.975 1.00 96.62 89 VAL A C 1
ATOM 719 O O . VAL A 1 89 ? -0.813 1.261 -4.901 1.00 96.62 89 VAL A O 1
ATOM 722 N N . VAL A 1 90 ? 0.058 1.618 -6.938 1.00 96.56 90 VAL A N 1
ATOM 723 C CA . VAL A 1 90 ? 0.199 3.076 -6.785 1.00 96.56 90 VAL A CA 1
ATOM 724 C C . VAL A 1 90 ? -1.157 3.749 -6.638 1.00 96.56 90 VAL A C 1
ATOM 726 O O . VAL A 1 90 ? -1.339 4.534 -5.714 1.00 96.56 90 VAL A O 1
ATOM 729 N N . LYS A 1 91 ? -2.136 3.381 -7.473 1.00 95.62 91 LYS A N 1
ATOM 730 C CA . LYS A 1 91 ? -3.492 3.930 -7.356 1.00 95.62 91 LYS A CA 1
ATOM 731 C C . LYS A 1 91 ? -4.079 3.684 -5.963 1.00 95.62 91 LYS A C 1
ATOM 733 O O . LYS A 1 91 ? -4.652 4.582 -5.359 1.00 95.62 91 LYS A O 1
ATOM 738 N N . GLU A 1 92 ? -3.944 2.463 -5.458 1.00 97.38 92 GLU A N 1
ATOM 739 C CA . GLU A 1 92 ? -4.465 2.127 -4.136 1.00 97.38 92 GLU A CA 1
ATOM 740 C C . GLU A 1 92 ? -3.640 2.765 -3.005 1.00 97.38 92 GLU A C 1
ATOM 742 O O . GLU A 1 92 ? -4.196 3.131 -1.972 1.00 97.38 92 GLU A O 1
ATOM 747 N N . LEU A 1 93 ? -2.327 2.939 -3.186 1.00 97.62 93 LEU A N 1
ATOM 748 C CA . LEU A 1 93 ? -1.481 3.659 -2.236 1.00 97.62 93 LEU A CA 1
ATOM 749 C C . LEU A 1 93 ? -1.945 5.112 -2.068 1.00 97.62 93 LEU A C 1
ATOM 751 O O . LEU A 1 93 ? -2.049 5.561 -0.930 1.00 97.62 93 LEU A O 1
ATOM 755 N N . ASP A 1 94 ? -2.281 5.804 -3.159 1.00 95.94 94 ASP A N 1
ATOM 756 C CA . ASP A 1 94 ? -2.784 7.182 -3.112 1.00 95.94 94 ASP A CA 1
ATOM 757 C C . ASP A 1 94 ? -4.079 7.285 -2.284 1.00 95.94 94 ASP A C 1
ATOM 759 O O . ASP A 1 94 ? -4.189 8.140 -1.401 1.00 95.94 94 ASP A O 1
ATOM 763 N N . GLU A 1 95 ? -5.028 6.365 -2.504 1.00 97.44 95 GLU A N 1
ATOM 764 C CA . GLU A 1 95 ? -6.289 6.278 -1.747 1.00 97.44 95 GLU A CA 1
ATOM 765 C C . GLU A 1 95 ? -6.041 5.976 -0.253 1.00 97.44 95 GLU A C 1
ATOM 767 O O . GLU A 1 95 ? -6.678 6.552 0.634 1.00 97.44 95 GLU A O 1
ATOM 772 N N . ILE A 1 96 ? -5.081 5.096 0.057 1.00 97.75 96 ILE A N 1
ATOM 773 C CA . ILE A 1 96 ? -4.687 4.783 1.439 1.00 97.75 96 ILE A CA 1
ATOM 774 C C . ILE A 1 96 ? -4.052 6.000 2.117 1.00 97.75 96 ILE A C 1
ATOM 776 O O . ILE A 1 96 ? -4.342 6.281 3.283 1.00 97.75 96 ILE A O 1
ATOM 780 N N . GLU A 1 97 ? -3.168 6.713 1.424 1.00 96.00 97 GLU A N 1
ATOM 781 C CA . GLU A 1 97 ? -2.514 7.906 1.954 1.00 96.00 97 GLU A CA 1
ATOM 782 C C . GLU A 1 97 ? -3.512 9.041 2.185 1.00 96.00 97 GLU A C 1
ATOM 784 O O . GLU A 1 97 ? -3.421 9.728 3.202 1.00 96.00 97 GLU A O 1
ATOM 789 N N . GLU A 1 98 ? -4.497 9.201 1.301 1.00 96.31 98 GLU A N 1
ATOM 790 C CA . GLU A 1 98 ? -5.622 10.110 1.510 1.00 96.31 98 GLU A CA 1
ATOM 791 C C . GLU A 1 98 ? -6.403 9.751 2.776 1.00 96.31 98 GLU A C 1
ATOM 793 O O . GLU A 1 98 ? -6.546 10.596 3.661 1.00 96.31 98 GLU A O 1
ATOM 798 N N . ALA A 1 99 ? -6.804 8.485 2.930 1.00 94.81 99 ALA A N 1
ATOM 799 C CA . ALA A 1 99 ? -7.512 8.028 4.124 1.00 94.81 99 ALA A CA 1
ATOM 800 C C . ALA A 1 99 ? -6.701 8.267 5.412 1.00 94.81 99 ALA A C 1
ATOM 802 O O . ALA A 1 99 ? -7.246 8.678 6.440 1.00 94.81 99 ALA A O 1
ATOM 803 N N . LEU A 1 100 ? -5.384 8.037 5.374 1.00 95.56 100 LEU A N 1
ATOM 804 C CA . LEU A 1 100 ? -4.492 8.291 6.506 1.00 95.56 100 LEU A CA 1
ATOM 805 C C . LEU A 1 100 ? -4.384 9.781 6.853 1.00 95.56 100 LEU A C 1
ATOM 807 O O . LEU A 1 100 ? -4.378 10.095 8.044 1.00 95.56 100 LEU A O 1
ATOM 811 N N . ARG A 1 101 ? -4.342 10.681 5.859 1.00 94.69 101 ARG A N 1
ATOM 812 C CA . ARG A 1 101 ? -4.379 12.138 6.0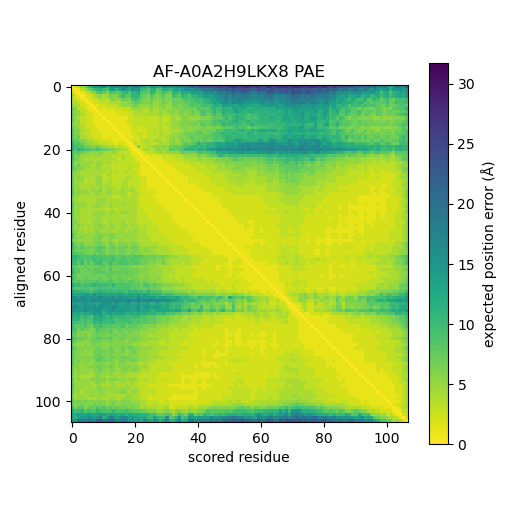86 1.00 94.69 101 ARG A CA 1
ATOM 813 C C . ARG A 1 101 ? -5.683 12.558 6.758 1.00 94.69 101 ARG A C 1
ATOM 815 O O . ARG A 1 101 ? -5.642 13.275 7.755 1.00 94.69 101 ARG A O 1
ATOM 822 N N . THR A 1 102 ? -6.822 12.022 6.316 1.00 92.06 102 THR A N 1
ATOM 823 C CA . THR A 1 102 ? -8.122 12.303 6.944 1.00 92.06 102 THR A CA 1
ATOM 824 C C . THR A 1 102 ? -8.144 11.907 8.424 1.00 92.06 102 THR A C 1
ATOM 826 O O . THR A 1 102 ? -8.678 12.647 9.248 1.00 92.06 102 THR A O 1
ATOM 829 N N . PHE A 1 103 ? -7.515 10.788 8.807 1.00 86.75 103 PHE A N 1
ATOM 830 C CA . PHE A 1 103 ? -7.381 10.412 10.223 1.00 86.75 103 PHE A CA 1
ATOM 831 C C . PHE A 1 103 ? -6.5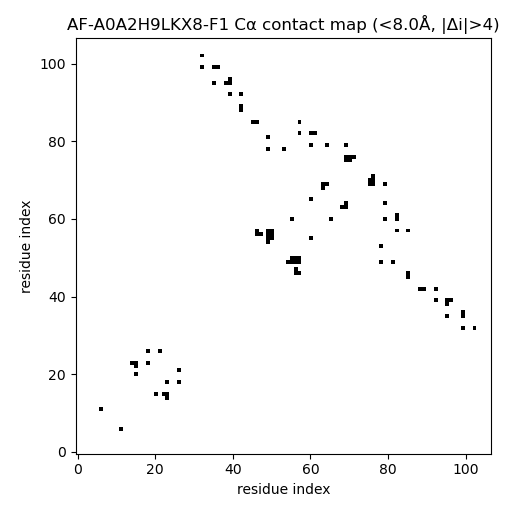26 11.380 11.051 1.00 86.75 103 PHE A C 1
ATOM 833 O O . PHE A 1 103 ? -6.644 11.382 12.275 1.00 86.75 103 PHE A O 1
ATOM 840 N N . GLU A 1 104 ? -5.626 12.140 10.431 1.00 82.44 104 GLU A N 1
ATOM 841 C CA . GLU A 1 104 ? -4.733 13.079 11.119 1.00 82.44 104 GLU A CA 1
ATOM 842 C C . GLU A 1 104 ? -5.346 14.473 11.250 1.00 82.44 104 GLU A C 1
ATOM 844 O O . GLU A 1 104 ? -5.127 15.122 12.266 1.00 82.44 104 GLU A O 1
ATOM 849 N N . GLU A 1 105 ? -6.181 14.879 10.295 1.00 83.06 105 GLU A N 1
ATOM 850 C CA . GLU A 1 105 ? -6.954 16.130 10.336 1.00 83.06 105 GLU A CA 1
ATOM 851 C C . GLU A 1 105 ? -8.092 16.113 11.372 1.00 83.06 105 GLU A C 1
ATOM 853 O O . GLU A 1 105 ? -8.536 17.166 11.819 1.00 83.06 105 GLU A O 1
ATOM 858 N N . HIS A 1 106 ? -8.558 14.923 11.769 1.00 60.41 106 HIS A N 1
ATOM 859 C CA . HIS A 1 106 ? -9.647 14.726 12.739 1.00 60.41 106 HIS A CA 1
ATOM 860 C C . HIS A 1 106 ? -9.150 14.318 14.142 1.00 60.41 106 HIS A C 1
ATOM 862 O O . HIS A 1 106 ? -9.908 13.736 14.924 1.00 60.41 106 HIS A O 1
ATOM 868 N N . LYS A 1 107 ? -7.874 14.577 14.446 1.00 54.81 107 LYS A N 1
ATOM 869 C CA . LYS A 1 107 ? -7.289 14.447 15.789 1.00 54.81 107 LYS A CA 1
ATOM 870 C C . LYS A 1 107 ? -7.361 15.752 16.564 1.00 54.81 107 LYS A C 1
ATOM 872 O O . LYS A 1 107 ? -7.555 15.652 17.794 1.00 54.81 107 LYS A O 1
#

pLDDT: mean 90.95, std 8.61, range [49.06, 98.19]